Protein AF-A0A0N1DFH9-F1 (afdb_monomer_lite)

pLDDT: mean 87.66, std 10.41, range [46.0, 97.0]

Structure (mmCIF, N/CA/C/O backbone):
data_AF-A0A0N1DFH9-F1
#
_entry.id   AF-A0A0N1DFH9-F1
#
loop_
_atom_site.group_PDB
_atom_site.id
_atom_site.type_symbol
_atom_site.label_atom_id
_atom_site.label_alt_id
_atom_site.label_comp_id
_atom_site.label_asym_id
_atom_site.label_entity_id
_atom_site.label_seq_id
_atom_site.pdbx_PDB_ins_code
_atom_site.Cartn_x
_atom_site.Cartn_y
_atom_site.Cartn_z
_atom_site.occupancy
_atom_site.B_iso_or_equiv
_atom_site.auth_seq_id
_atom_site.auth_comp_id
_atom_site.auth_asym_id
_atom_site.auth_atom_id
_atom_site.pdbx_PDB_model_num
ATOM 1 N N . MET A 1 1 ? -5.984 -21.791 2.327 1.00 46.00 1 MET A N 1
ATOM 2 C CA . MET A 1 1 ? -6.102 -20.324 2.133 1.00 46.00 1 MET A CA 1
ATOM 3 C C . MET A 1 1 ? -7.189 -19.771 3.057 1.00 46.00 1 MET A C 1
ATOM 5 O O . MET A 1 1 ? -7.743 -18.712 2.812 1.00 46.00 1 MET A O 1
ATOM 9 N N . ASP A 1 2 ? -7.437 -20.450 4.175 1.00 52.72 2 ASP A N 1
ATOM 10 C CA . ASP A 1 2 ? -8.727 -20.395 4.877 1.00 52.72 2 ASP A CA 1
ATOM 11 C C . ASP A 1 2 ? -8.809 -19.194 5.831 1.00 52.72 2 ASP A C 1
ATOM 13 O O . ASP A 1 2 ? -9.854 -18.866 6.368 1.00 52.72 2 ASP A O 1
ATOM 17 N N . GLN A 1 3 ? -7.684 -18.498 6.017 1.00 55.03 3 GLN A N 1
ATOM 18 C CA . GLN A 1 3 ? -7.545 -17.344 6.907 1.00 55.03 3 GLN A CA 1
ATOM 19 C C . GLN A 1 3 ? -8.218 -16.074 6.359 1.00 55.03 3 GLN A C 1
ATOM 21 O O . GLN A 1 3 ? -8.333 -15.092 7.087 1.00 55.03 3 GLN A O 1
ATOM 26 N N . PHE A 1 4 ? -8.617 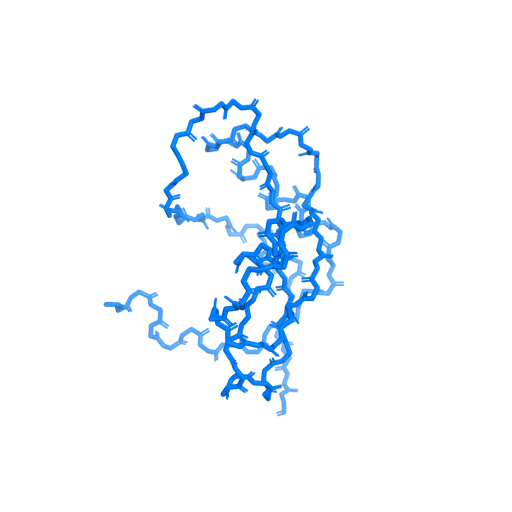-16.077 5.084 1.00 57.09 4 PHE A N 1
ATOM 27 C CA . PHE A 1 4 ? -9.192 -14.919 4.393 1.00 57.09 4 PHE A CA 1
ATOM 28 C C . PHE A 1 4 ? -10.608 -15.178 3.852 1.00 57.09 4 PHE A C 1
ATOM 30 O O . PHE A 1 4 ? -11.186 -14.290 3.230 1.00 57.09 4 PHE A O 1
ATOM 37 N N . GLU A 1 5 ? -11.184 -16.366 4.077 1.00 53.25 5 GLU A N 1
ATOM 38 C CA . GLU A 1 5 ? -12.581 -16.630 3.713 1.00 53.25 5 GLU A CA 1
ATOM 39 C C . GLU A 1 5 ? -13.528 -15.754 4.550 1.00 53.25 5 GLU A C 1
ATOM 41 O O . GLU A 1 5 ? -13.396 -15.663 5.769 1.00 53.25 5 GLU A O 1
ATOM 46 N N . GLY A 1 6 ? -14.478 -15.082 3.889 1.00 60.72 6 GLY A N 1
ATOM 47 C CA . GLY A 1 6 ? -15.445 -14.190 4.542 1.00 60.72 6 GLY A CA 1
ATOM 48 C C . GLY A 1 6 ? -14.903 -12.805 4.924 1.00 60.72 6 GLY A C 1
ATOM 49 O O . GLY A 1 6 ? -15.624 -12.028 5.544 1.00 60.72 6 GLY A O 1
ATOM 50 N N . ALA A 1 7 ? -13.666 -12.467 4.542 1.00 60.62 7 ALA A N 1
ATOM 51 C CA . ALA A 1 7 ? -13.059 -11.156 4.796 1.00 60.62 7 ALA A CA 1
ATOM 52 C C . ALA A 1 7 ? -13.479 -10.062 3.788 1.00 60.62 7 ALA A C 1
ATOM 54 O O . ALA A 1 7 ? -12.899 -8.973 3.788 1.00 60.62 7 ALA A O 1
ATOM 55 N N . ASP A 1 8 ? -14.480 -10.331 2.944 1.00 63.69 8 ASP A N 1
ATOM 56 C CA . ASP A 1 8 ? -15.040 -9.370 1.993 1.00 63.69 8 ASP A CA 1
ATOM 57 C C . ASP A 1 8 ? -15.895 -8.333 2.732 1.00 63.69 8 ASP A C 1
ATOM 59 O O . ASP A 1 8 ? -17.122 -8.403 2.785 1.00 63.69 8 ASP A O 1
ATOM 63 N N . MET A 1 9 ? -15.225 -7.354 3.335 1.00 68.31 9 MET A N 1
ATOM 64 C CA . MET A 1 9 ? -15.863 -6.172 3.899 1.00 68.31 9 MET A CA 1
ATOM 65 C C . MET A 1 9 ? -15.475 -4.942 3.092 1.00 68.31 9 MET A C 1
ATOM 67 O O . MET A 1 9 ? -14.300 -4.670 2.837 1.00 68.31 9 MET A O 1
ATOM 71 N N . CYS A 1 10 ? -16.479 -4.158 2.714 1.00 83.75 10 CYS A N 1
ATOM 72 C CA . CYS A 1 10 ? -16.272 -2.875 2.065 1.00 83.75 10 CYS A CA 1
ATOM 73 C C . CYS A 1 10 ? -15.837 -1.861 3.123 1.00 83.75 10 CYS A C 1
ATOM 75 O O . CYS A 1 10 ? -16.652 -1.311 3.863 1.00 83.75 10 CYS A O 1
ATOM 77 N N . ILE A 1 11 ? -14.527 -1.656 3.218 1.00 89.44 11 ILE A N 1
ATOM 78 C CA . ILE A 1 11 ? -13.910 -0.750 4.182 1.00 89.44 11 ILE A CA 1
ATOM 79 C C . ILE A 1 11 ? -13.283 0.425 3.437 1.00 89.44 11 ILE A C 1
ATOM 81 O O . ILE A 1 11 ? -12.549 0.253 2.466 1.00 89.44 11 ILE A O 1
ATOM 85 N N . GLU A 1 12 ? -13.523 1.631 3.936 1.00 92.06 12 GLU A N 1
ATOM 86 C CA . GLU A 1 12 ? -12.845 2.844 3.498 1.00 92.06 12 GLU A CA 1
ATOM 87 C C . GLU A 1 12 ? -11.784 3.255 4.514 1.00 92.06 12 GLU A C 1
ATOM 89 O O . GLU A 1 12 ? -12.065 3.419 5.703 1.00 92.06 12 GLU A O 1
ATOM 94 N N . ILE A 1 13 ? -10.569 3.512 4.030 1.00 94.00 13 ILE A N 1
ATOM 95 C CA . ILE A 1 13 ? -9.519 4.169 4.810 1.00 94.00 13 ILE A CA 1
ATOM 96 C C . ILE A 1 13 ? -9.806 5.679 4.821 1.00 94.00 13 ILE A C 1
ATOM 98 O O . ILE A 1 13 ? -9.279 6.428 3.996 1.00 94.00 13 ILE A O 1
ATOM 102 N N . PHE A 1 14 ? -10.644 6.141 5.753 1.00 96.19 14 PHE A N 1
ATOM 103 C CA . PHE A 1 14 ? -11.053 7.552 5.830 1.00 96.19 14 PHE A CA 1
ATOM 104 C C . PHE A 1 14 ? -9.903 8.484 6.245 1.00 96.19 14 PHE A C 1
ATOM 106 O O . PHE A 1 14 ? -9.936 9.681 5.966 1.00 96.19 14 PHE A O 1
ATOM 113 N N . ASN A 1 15 ? -8.877 7.949 6.919 1.00 96.00 15 ASN A N 1
ATOM 114 C CA . ASN A 1 15 ? -7.699 8.706 7.328 1.00 96.00 15 ASN A CA 1
ATOM 115 C C . ASN A 1 15 ? -6.401 8.060 6.826 1.00 96.00 15 ASN A C 1
ATOM 117 O O . ASN A 1 15 ? -5.617 7.479 7.583 1.00 96.00 15 ASN A O 1
ATOM 121 N N . SER A 1 16 ? -6.171 8.184 5.519 1.00 94.00 16 SER A N 1
ATOM 122 C CA . SER A 1 16 ? -5.045 7.555 4.820 1.00 94.00 16 SER A CA 1
ATOM 123 C C . SER A 1 16 ? -3.676 7.957 5.378 1.00 94.00 16 SER A C 1
ATOM 125 O O . SER A 1 16 ? -2.791 7.109 5.493 1.00 94.00 16 SER A O 1
ATOM 127 N N . HIS A 1 17 ? -3.489 9.216 5.791 1.00 93.94 17 HIS A N 1
ATOM 128 C CA . HIS A 1 17 ? -2.213 9.676 6.343 1.00 93.94 17 HIS A CA 1
ATOM 129 C C . HIS A 1 17 ? -1.822 8.898 7.606 1.00 93.94 17 HIS A C 1
ATOM 131 O O . HIS A 1 17 ? -0.724 8.339 7.679 1.00 93.94 17 HIS A O 1
ATOM 137 N N . PHE A 1 18 ? -2.713 8.846 8.601 1.00 96.38 18 PHE A N 1
ATOM 138 C CA . PHE A 1 18 ? -2.419 8.163 9.859 1.00 96.38 18 PHE A CA 1
ATOM 139 C C . PHE A 1 18 ? -2.438 6.640 9.713 1.00 96.38 18 PHE A C 1
ATOM 141 O O . PHE A 1 18 ? -1.598 5.977 10.327 1.00 96.38 18 PHE A O 1
ATOM 148 N N . PHE A 1 19 ? -3.287 6.103 8.831 1.00 95.94 19 PHE A N 1
ATOM 149 C CA . PHE A 1 19 ? -3.264 4.691 8.460 1.00 95.94 19 PHE A CA 1
ATOM 150 C C . PHE A 1 19 ? -1.883 4.273 7.946 1.00 95.94 19 PHE A C 1
ATOM 152 O O . PHE A 1 19 ? -1.231 3.410 8.535 1.00 95.94 19 PHE A O 1
ATOM 159 N N . TYR A 1 20 ? -1.372 4.935 6.901 1.00 95.06 20 TYR A N 1
ATOM 160 C CA . TYR A 1 20 ? -0.081 4.568 6.317 1.00 95.06 20 TYR A CA 1
ATOM 161 C C . TYR A 1 20 ? 1.093 4.867 7.248 1.00 95.06 20 TYR A C 1
ATOM 163 O O . TYR A 1 20 ? 2.078 4.128 7.235 1.00 95.06 20 TYR A O 1
ATOM 171 N N . LYS A 1 21 ? 0.994 5.889 8.106 1.00 94.62 21 LYS A N 1
ATOM 172 C CA . LYS A 1 21 ? 1.989 6.139 9.156 1.00 94.62 21 LYS A CA 1
ATOM 173 C C . LYS A 1 21 ? 2.046 4.984 10.161 1.00 94.62 21 LYS A C 1
ATOM 175 O O . LYS A 1 21 ? 3.142 4.530 10.493 1.00 94.62 21 LYS A O 1
ATOM 180 N N . ARG A 1 22 ? 0.893 4.481 10.624 1.00 95.44 22 ARG A N 1
ATOM 181 C CA . ARG A 1 22 ? 0.819 3.338 11.551 1.00 95.44 22 ARG A CA 1
ATOM 182 C C . ARG A 1 22 ? 1.290 2.047 10.887 1.00 95.44 22 ARG A C 1
ATOM 184 O O . ARG A 1 22 ? 2.115 1.351 11.471 1.00 95.44 22 ARG A O 1
ATOM 191 N N . LEU A 1 23 ? 0.855 1.784 9.655 1.00 94.25 23 LEU A N 1
ATOM 192 C CA . LEU A 1 23 ? 1.300 0.626 8.876 1.00 94.25 23 LEU A CA 1
ATOM 193 C C . LEU A 1 23 ? 2.819 0.648 8.681 1.00 94.25 23 LEU A C 1
ATOM 195 O O . LEU A 1 23 ? 3.488 -0.364 8.858 1.00 94.25 23 LEU A O 1
ATOM 199 N N . THR A 1 24 ? 3.385 1.820 8.384 1.00 93.94 24 THR A N 1
ATOM 200 C CA . THR A 1 24 ? 4.836 1.991 8.244 1.00 93.94 24 THR A CA 1
ATOM 201 C C . THR A 1 24 ? 5.574 1.722 9.552 1.00 93.94 24 THR A C 1
ATOM 203 O O . THR A 1 24 ? 6.661 1.147 9.528 1.00 93.94 24 THR A O 1
ATOM 206 N N . ALA A 1 25 ? 5.014 2.117 10.698 1.00 93.94 25 ALA A N 1
ATOM 207 C CA . ALA A 1 25 ? 5.597 1.805 12.000 1.00 93.94 25 ALA A CA 1
ATOM 208 C C . ALA A 1 25 ? 5.593 0.290 12.271 1.00 93.94 25 ALA A C 1
ATOM 210 O O . ALA A 1 25 ? 6.630 -0.252 12.652 1.00 93.94 25 ALA A O 1
ATOM 211 N N . ALA A 1 26 ? 4.475 -0.391 11.994 1.00 93.31 26 ALA A N 1
ATOM 212 C CA . ALA A 1 26 ? 4.361 -1.844 12.127 1.00 93.31 26 ALA A CA 1
ATOM 213 C C . ALA A 1 26 ? 5.340 -2.584 11.195 1.00 93.31 26 ALA A C 1
ATOM 215 O O . ALA A 1 26 ? 6.079 -3.461 11.6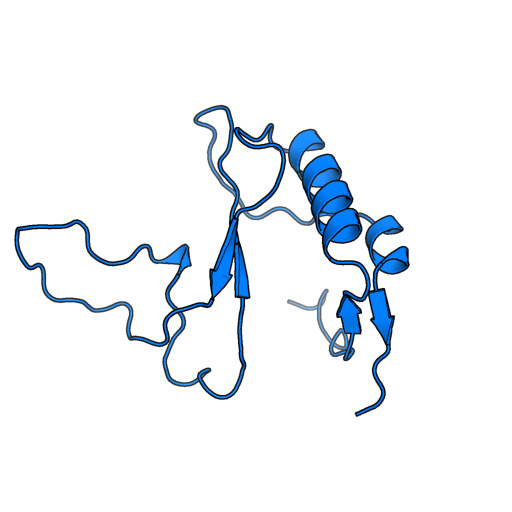35 1.00 93.31 26 ALA A O 1
ATOM 216 N N . LEU A 1 27 ? 5.434 -2.164 9.929 1.00 91.50 27 LEU A N 1
ATOM 217 C CA . LEU A 1 27 ? 6.401 -2.694 8.963 1.00 91.50 27 LEU A CA 1
ATOM 218 C C . LEU A 1 27 ? 7.851 -2.509 9.426 1.00 91.50 27 LEU A C 1
ATOM 220 O O . LEU A 1 27 ? 8.641 -3.446 9.335 1.00 91.50 27 LEU A O 1
ATOM 224 N N . ASN A 1 28 ? 8.208 -1.326 9.939 1.00 91.88 28 ASN A N 1
ATOM 225 C CA . ASN A 1 28 ? 9.568 -1.035 10.407 1.00 91.88 28 ASN A CA 1
ATOM 226 C C . ASN A 1 28 ? 10.011 -1.924 11.576 1.00 91.88 28 ASN A C 1
ATOM 228 O O . ASN A 1 28 ? 11.212 -2.159 11.715 1.00 91.88 28 ASN A O 1
ATOM 232 N N . ALA A 1 29 ? 9.074 -2.414 12.394 1.00 91.00 29 ALA A N 1
ATOM 233 C CA . ALA A 1 29 ? 9.373 -3.357 13.470 1.00 91.00 29 ALA A CA 1
ATOM 234 C C . ALA A 1 29 ? 9.810 -4.737 12.941 1.00 91.00 29 ALA A C 1
ATOM 236 O O . ALA A 1 29 ? 10.566 -5.436 13.610 1.00 91.00 29 ALA A O 1
ATOM 237 N N . ILE A 1 30 ? 9.376 -5.106 11.731 1.00 89.38 30 ILE A N 1
ATOM 238 C CA . ILE A 1 30 ? 9.713 -6.374 11.067 1.00 89.38 30 ILE A CA 1
ATOM 239 C C . ILE A 1 30 ? 10.938 -6.183 10.164 1.00 89.38 30 ILE A C 1
ATOM 241 O O . ILE A 1 30 ? 11.953 -6.868 10.295 1.00 89.38 30 ILE A O 1
ATOM 245 N N . THR A 1 31 ? 10.852 -5.224 9.240 1.00 89.25 31 THR A N 1
ATOM 246 C CA . THR A 1 31 ? 11.904 -4.894 8.278 1.00 89.25 31 THR A CA 1
ATOM 247 C C . THR A 1 31 ? 12.106 -3.380 8.247 1.00 89.25 31 THR A C 1
ATOM 249 O O . THR A 1 31 ? 11.245 -2.666 7.732 1.00 89.25 31 THR A O 1
ATOM 252 N N . PRO A 1 32 ? 13.250 -2.864 8.736 1.00 91.19 32 PRO A N 1
ATOM 253 C CA . PRO A 1 32 ? 13.543 -1.436 8.684 1.00 91.19 32 PRO A CA 1
ATOM 254 C C . PRO A 1 32 ? 13.458 -0.904 7.253 1.00 91.19 32 PRO A C 1
ATOM 256 O O . PRO A 1 32 ? 14.064 -1.471 6.343 1.00 91.19 32 PRO A O 1
ATOM 259 N N . LEU A 1 33 ? 12.735 0.195 7.056 1.00 91.69 33 LEU A N 1
ATOM 260 C CA . LEU A 1 33 ? 12.455 0.789 5.752 1.00 91.69 33 LEU A CA 1
ATOM 261 C C . LEU A 1 33 ? 13.350 2.003 5.481 1.00 91.69 33 LEU A C 1
ATOM 263 O O . LEU A 1 33 ? 13.754 2.734 6.385 1.00 91.69 33 LEU A O 1
ATOM 267 N N . LYS A 1 34 ? 13.660 2.243 4.203 1.00 92.19 34 LYS A N 1
ATOM 268 C CA . LYS A 1 34 ? 14.482 3.381 3.758 1.00 92.19 34 LYS A CA 1
ATOM 269 C C . LYS A 1 34 ? 13.743 4.718 3.870 1.00 92.19 34 LYS A C 1
ATOM 271 O O . LYS A 1 34 ? 14.368 5.749 4.108 1.00 92.19 34 LYS A O 1
ATOM 276 N N . LYS A 1 35 ? 12.422 4.711 3.670 1.00 90.19 35 LYS A N 1
ATOM 277 C CA . LYS A 1 35 ? 11.552 5.895 3.715 1.00 90.19 35 LYS A CA 1
ATOM 278 C C . LYS A 1 35 ? 10.571 5.794 4.884 1.00 90.19 35 LYS A C 1
ATOM 280 O O . LYS A 1 35 ? 10.200 4.701 5.295 1.00 90.19 35 LYS A O 1
ATOM 285 N N . LYS A 1 36 ? 10.139 6.956 5.387 1.00 88.88 36 LYS A N 1
ATOM 286 C CA . LYS A 1 36 ? 9.182 7.077 6.503 1.00 88.88 36 LYS A CA 1
ATOM 287 C C . LYS A 1 36 ? 7.716 6.878 6.104 1.00 88.88 36 LYS A C 1
ATOM 289 O O . LYS A 1 36 ? 6.885 6.755 6.992 1.00 88.88 36 LYS A O 1
ATOM 294 N N . MET A 1 37 ? 7.407 6.894 4.808 1.00 91.56 37 MET A N 1
ATOM 295 C CA . MET A 1 37 ? 6.068 6.679 4.252 1.00 91.56 37 MET A CA 1
ATOM 296 C C . MET A 1 37 ? 6.180 5.838 2.973 1.00 91.56 37 MET A C 1
ATOM 298 O O . MET A 1 37 ? 7.200 5.955 2.276 1.00 91.56 37 MET A O 1
ATOM 302 N N . PRO A 1 38 ? 5.166 5.016 2.651 1.00 92.69 38 PRO A N 1
ATOM 303 C CA . PRO A 1 38 ? 5.115 4.292 1.393 1.00 92.69 38 PRO A CA 1
ATOM 304 C C . PRO A 1 38 ? 4.884 5.253 0.225 1.00 92.69 38 PRO A C 1
ATOM 306 O O . PRO A 1 38 ? 4.340 6.346 0.388 1.00 92.69 38 PRO A O 1
ATOM 309 N N . ILE A 1 39 ? 5.281 4.821 -0.966 1.00 91.88 39 ILE A N 1
ATOM 310 C CA . ILE A 1 39 ? 4.863 5.454 -2.217 1.00 91.88 39 ILE A CA 1
ATOM 311 C C . ILE A 1 39 ? 3.533 4.813 -2.609 1.00 91.88 39 ILE A C 1
ATOM 313 O O . ILE A 1 39 ? 3.464 3.590 -2.689 1.00 91.88 39 ILE A O 1
ATOM 317 N N . ILE A 1 40 ? 2.488 5.614 -2.812 1.00 91.81 40 ILE A N 1
ATOM 318 C CA . ILE A 1 40 ? 1.190 5.115 -3.273 1.00 91.81 40 ILE A CA 1
ATOM 319 C C . ILE A 1 40 ? 1.114 5.313 -4.781 1.00 91.81 40 ILE A C 1
ATOM 321 O O . ILE A 1 40 ? 1.204 6.445 -5.252 1.00 91.81 40 ILE A O 1
ATOM 325 N N . GLU A 1 41 ? 0.958 4.227 -5.530 1.00 91.81 41 GLU A N 1
ATOM 326 C CA . GLU A 1 41 ? 0.869 4.267 -6.992 1.00 91.81 41 GLU A CA 1
ATOM 327 C C . GLU A 1 41 ? -0.291 3.407 -7.489 1.00 91.81 41 GLU A C 1
ATOM 329 O O . GLU A 1 41 ? -0.565 2.335 -6.946 1.00 91.81 41 GLU A O 1
ATOM 334 N N . ALA A 1 42 ? -0.976 3.881 -8.529 1.00 92.06 42 ALA A N 1
ATOM 335 C CA . ALA A 1 42 ? -1.970 3.083 -9.234 1.00 92.06 42 ALA A CA 1
ATOM 336 C C . ALA A 1 42 ? -1.283 1.972 -10.033 1.00 92.06 42 ALA A C 1
ATOM 338 O O . ALA A 1 42 ? -0.177 2.157 -10.550 1.00 92.06 42 ALA A O 1
ATOM 339 N N . VAL A 1 43 ? -1.951 0.827 -10.150 1.00 93.44 43 VAL A N 1
ATOM 340 C CA . VAL A 1 43 ? -1.467 -0.242 -11.024 1.00 93.44 43 VAL A CA 1
ATOM 341 C C . VAL A 1 43 ? -1.764 0.076 -12.489 1.00 93.44 43 VAL A C 1
ATOM 343 O O . VAL A 1 43 ? -2.787 0.668 -12.835 1.00 93.44 43 VAL A O 1
ATOM 346 N N . THR A 1 44 ? -0.869 -0.363 -13.362 1.00 92.94 44 THR A N 1
ATOM 347 C CA . THR A 1 44 ? -1.057 -0.409 -14.807 1.00 92.94 44 THR A CA 1
ATOM 348 C C . THR A 1 44 ? -1.619 -1.774 -15.185 1.00 92.94 44 THR A C 1
ATOM 350 O O . THR A 1 44 ? -0.992 -2.806 -14.931 1.00 92.94 44 THR A O 1
ATOM 353 N N . TYR A 1 45 ? -2.784 -1.776 -15.830 1.00 93.25 45 TYR A N 1
ATOM 354 C CA . TYR A 1 45 ? -3.419 -2.997 -16.320 1.00 93.25 45 TYR A CA 1
ATOM 355 C C . TYR A 1 45 ? -2.794 -3.396 -17.654 1.00 93.25 45 TYR A C 1
ATOM 357 O O . TYR A 1 45 ? -3.072 -2.788 -18.686 1.00 93.25 45 TYR A O 1
ATOM 365 N N . LYS A 1 46 ? -1.897 -4.381 -17.621 1.00 92.56 46 LYS A N 1
ATOM 366 C CA . LYS A 1 46 ? -1.236 -4.946 -18.803 1.00 92.56 46 LYS A CA 1
ATOM 367 C C . LYS A 1 46 ? -0.795 -6.380 -18.529 1.00 92.56 46 LYS A C 1
ATOM 369 O O . LYS A 1 46 ? -0.672 -6.802 -17.382 1.00 92.56 46 LYS A O 1
ATOM 374 N N . THR A 1 47 ? -0.506 -7.132 -19.584 1.00 91.69 47 THR A N 1
ATOM 375 C CA . THR A 1 47 ? 0.152 -8.435 -19.450 1.00 91.69 47 THR A CA 1
ATOM 376 C C . THR A 1 47 ? 1.576 -8.268 -18.913 1.00 91.69 47 THR A C 1
ATOM 378 O O . THR A 1 47 ? 2.235 -7.259 -19.175 1.00 91.69 47 THR A O 1
ATOM 381 N N . ARG A 1 48 ? 2.085 -9.278 -18.192 1.00 88.69 48 ARG A N 1
ATOM 382 C CA . ARG A 1 48 ? 3.496 -9.311 -17.753 1.00 88.69 48 ARG A CA 1
ATOM 383 C C . ARG A 1 48 ? 4.479 -9.564 -18.899 1.00 88.69 48 ARG A C 1
ATOM 385 O O . ARG A 1 48 ? 5.666 -9.319 -18.739 1.00 88.69 48 ARG A O 1
ATOM 392 N N . SER A 1 49 ? 3.992 -10.050 -20.037 1.00 88.50 49 SER A N 1
ATOM 393 C CA . SER A 1 49 ? 4.782 -10.197 -21.254 1.00 88.50 49 SER A CA 1
ATOM 394 C C . SER A 1 49 ? 5.061 -8.829 -21.871 1.00 88.50 49 SER A C 1
ATOM 396 O O . SER A 1 49 ? 4.126 -8.075 -22.146 1.00 88.50 49 SER A O 1
ATOM 398 N N . GLU A 1 50 ? 6.334 -8.526 -22.111 1.00 86.69 50 GLU A N 1
ATOM 399 C CA . GLU A 1 50 ? 6.770 -7.338 -22.840 1.00 86.69 50 GLU A CA 1
ATOM 400 C C . GLU A 1 50 ? 7.942 -7.665 -23.769 1.00 86.69 50 GLU A C 1
ATOM 402 O O . GLU A 1 50 ? 8.752 -8.551 -23.490 1.00 86.69 50 GLU A O 1
ATOM 407 N N . THR A 1 51 ? 8.010 -6.966 -24.900 1.00 89.19 51 THR A N 1
ATOM 408 C CA . THR A 1 51 ? 9.142 -7.059 -25.824 1.00 89.19 51 THR A CA 1
ATOM 409 C C . THR A 1 51 ? 10.243 -6.121 -25.347 1.00 89.19 51 THR A C 1
ATOM 411 O O . THR A 1 51 ? 10.002 -4.933 -25.141 1.00 89.19 51 THR A O 1
ATOM 414 N N . TRP A 1 52 ? 11.455 -6.651 -25.189 1.00 89.00 52 TRP A N 1
ATOM 415 C CA . TRP A 1 52 ? 12.626 -5.864 -24.812 1.00 89.00 52 TRP A CA 1
ATOM 416 C C . TRP A 1 52 ? 12.949 -4.799 -25.869 1.00 89.00 52 TRP A C 1
ATOM 418 O O . TRP A 1 52 ? 13.148 -5.133 -27.037 1.00 89.00 52 TRP A O 1
ATOM 428 N N . ASN A 1 53 ? 13.028 -3.529 -25.461 1.00 90.19 53 ASN A N 1
ATOM 429 C CA . ASN A 1 53 ? 13.269 -2.398 -26.365 1.00 90.19 53 ASN A CA 1
ATOM 430 C C . ASN A 1 53 ? 14.743 -1.942 -26.431 1.00 90.19 53 ASN A C 1
ATOM 432 O O . ASN A 1 53 ? 15.057 -1.050 -27.215 1.00 90.19 53 ASN A O 1
ATOM 436 N N . GLY A 1 54 ? 15.639 -2.514 -25.614 1.00 92.12 54 GLY A N 1
ATOM 437 C CA . GLY A 1 54 ? 17.058 -2.132 -25.559 1.00 92.12 54 GLY A CA 1
ATOM 438 C C . GLY A 1 54 ? 17.388 -0.867 -24.761 1.00 92.12 54 GLY A C 1
ATOM 439 O O . GLY A 1 54 ? 18.568 -0.591 -24.569 1.00 92.12 54 GLY A O 1
ATOM 440 N N . ASN A 1 55 ? 16.388 -0.123 -24.281 1.00 93.69 55 ASN A N 1
ATOM 441 C CA . ASN A 1 55 ? 16.558 1.203 -23.677 1.00 93.69 55 ASN A CA 1
ATOM 442 C C . ASN A 1 55 ? 16.250 1.237 -22.176 1.00 93.69 55 ASN A C 1
ATOM 444 O O . ASN A 1 55 ? 16.841 2.033 -21.445 1.00 93.69 55 ASN A O 1
ATOM 448 N N . ASP A 1 56 ? 15.327 0.400 -21.706 1.00 90.38 56 ASP A N 1
ATOM 449 C CA . ASP A 1 56 ? 14.901 0.360 -20.310 1.00 90.38 56 ASP A CA 1
ATOM 450 C C . ASP A 1 56 ? 14.597 -1.067 -19.851 1.00 90.38 56 ASP A C 1
ATOM 452 O O . ASP A 1 56 ? 14.439 -1.976 -20.657 1.00 90.38 56 ASP A O 1
ATOM 456 N N . TRP A 1 57 ? 14.516 -1.253 -18.530 1.00 85.19 57 TRP A N 1
ATOM 457 C CA . TRP A 1 57 ? 14.196 -2.541 -17.908 1.00 85.19 57 TRP A CA 1
ATOM 458 C C . TRP A 1 57 ? 12.696 -2.866 -17.887 1.00 85.19 57 TRP A C 1
ATOM 460 O O . TRP A 1 57 ? 12.264 -3.712 -17.103 1.00 85.19 57 TRP A O 1
ATOM 470 N N . GLY A 1 58 ? 11.901 -2.168 -18.695 1.00 86.81 58 GLY A N 1
ATOM 471 C CA . GLY A 1 58 ? 10.457 -2.283 -18.725 1.00 86.81 58 GLY A CA 1
ATOM 472 C C . GLY A 1 58 ? 9.767 -1.691 -17.499 1.00 86.81 58 GLY A C 1
ATOM 473 O O . GLY A 1 58 ? 10.274 -0.812 -16.790 1.00 86.81 58 GLY A O 1
ATOM 474 N N . VAL A 1 59 ? 8.549 -2.172 -17.249 1.00 84.50 59 VAL A N 1
ATOM 475 C CA . VAL A 1 59 ? 7.725 -1.725 -16.119 1.00 84.50 59 VAL A CA 1
ATOM 476 C C . VAL A 1 59 ? 7.904 -2.682 -14.949 1.00 84.50 59 VAL A C 1
ATOM 478 O O . VAL A 1 59 ? 7.730 -3.889 -15.085 1.00 84.50 59 VAL A O 1
ATOM 481 N N . SER A 1 60 ? 8.173 -2.138 -13.759 1.00 85.94 60 SER A N 1
ATOM 482 C CA . SER A 1 60 ? 8.265 -2.955 -12.547 1.00 85.94 60 SER A CA 1
ATOM 483 C C . SER A 1 60 ? 7.003 -3.802 -12.354 1.00 85.94 60 SER A C 1
ATOM 485 O O . SER A 1 60 ? 5.891 -3.273 -12.335 1.00 85.94 60 SER A O 1
ATOM 487 N N . ALA A 1 61 ? 7.173 -5.109 -12.141 1.00 84.06 61 ALA A N 1
ATOM 488 C CA . ALA A 1 61 ? 6.064 -6.035 -11.908 1.00 84.06 61 ALA A CA 1
ATOM 489 C C . ALA A 1 61 ? 5.194 -5.638 -10.700 1.00 84.06 61 ALA A C 1
ATOM 491 O O . ALA A 1 61 ? 4.004 -5.955 -10.661 1.00 84.06 61 ALA A O 1
ATOM 492 N N . THR A 1 62 ? 5.746 -4.878 -9.745 1.00 84.25 62 THR A N 1
ATOM 493 C CA . THR A 1 62 ? 4.991 -4.318 -8.614 1.00 84.25 62 THR A CA 1
ATOM 494 C C . THR A 1 62 ? 3.953 -3.287 -9.039 1.00 84.25 62 THR A C 1
ATOM 496 O O . THR A 1 62 ? 3.084 -2.975 -8.236 1.00 84.25 62 THR A O 1
ATOM 499 N N . ARG A 1 63 ? 3.988 -2.793 -10.278 1.00 89.19 63 ARG A N 1
ATOM 500 C CA . ARG A 1 63 ? 3.003 -1.866 -10.847 1.00 89.19 63 ARG A CA 1
ATOM 501 C C . ARG A 1 63 ? 2.050 -2.536 -11.824 1.00 89.19 63 ARG A C 1
ATOM 503 O O . ARG A 1 63 ? 1.143 -1.877 -12.300 1.00 89.19 63 ARG A O 1
ATOM 510 N N . ILE A 1 64 ? 2.244 -3.811 -12.149 1.00 92.06 64 ILE A N 1
ATOM 511 C CA . ILE A 1 64 ? 1.436 -4.497 -13.157 1.00 92.06 64 ILE A CA 1
ATOM 512 C C . ILE A 1 64 ? 0.316 -5.287 -12.474 1.00 92.06 64 ILE A C 1
ATOM 514 O O . ILE A 1 64 ? 0.538 -5.967 -11.461 1.00 92.06 64 ILE A O 1
ATOM 518 N N . LYS A 1 65 ? -0.878 -5.203 -13.058 1.00 93.56 65 LYS A N 1
ATOM 519 C CA . LYS A 1 65 ? -2.029 -6.065 -12.784 1.00 93.56 65 LYS A CA 1
ATOM 520 C C . LYS A 1 65 ? -2.580 -6.583 -14.110 1.00 93.56 65 LYS A C 1
ATOM 522 O O . LYS A 1 65 ? -2.522 -5.884 -15.119 1.00 93.56 65 LYS A O 1
ATOM 527 N N . GLU A 1 66 ? -3.075 -7.807 -14.118 1.00 93.81 66 GLU A N 1
ATOM 528 C CA . GLU A 1 66 ? -3.573 -8.448 -15.324 1.00 93.81 66 GLU A CA 1
ATOM 529 C C . GLU A 1 66 ? -4.884 -7.787 -15.813 1.00 93.81 66 GLU A C 1
ATOM 531 O O . GLU A 1 66 ? -5.697 -7.356 -14.983 1.00 93.81 66 GLU A O 1
ATOM 536 N N . PRO A 1 67 ? -5.096 -7.653 -17.141 1.00 93.62 67 PRO A N 1
ATOM 537 C CA . PRO A 1 67 ? -6.234 -6.918 -17.699 1.00 93.62 67 PRO A CA 1
ATOM 538 C C . PRO A 1 67 ? -7.611 -7.435 -17.267 1.00 93.62 67 PRO A C 1
ATOM 540 O O . PRO A 1 67 ? -8.546 -6.645 -17.162 1.00 93.62 67 PRO A O 1
ATOM 543 N N . GLU A 1 68 ? -7.753 -8.727 -16.968 1.00 95.25 68 GLU A N 1
ATOM 544 C CA . GLU A 1 68 ? -9.005 -9.318 -16.481 1.00 95.25 68 GLU A CA 1
ATOM 545 C C . GLU A 1 68 ? -9.503 -8.692 -15.166 1.00 95.25 68 GLU A C 1
ATOM 547 O O . GLU A 1 68 ? -10.702 -8.708 -14.891 1.00 95.25 68 GLU A O 1
ATOM 552 N N . PHE A 1 69 ? -8.620 -8.059 -14.386 1.00 91.94 69 PHE A N 1
ATOM 553 C CA . PHE A 1 69 ? -8.970 -7.370 -13.142 1.00 91.94 69 PHE A CA 1
ATOM 554 C C . PHE A 1 69 ? -9.251 -5.872 -13.325 1.00 91.94 69 PHE A C 1
ATOM 556 O O . PHE A 1 69 ? -9.397 -5.164 -12.334 1.00 91.94 69 PHE A O 1
ATOM 563 N N . GLN A 1 70 ? -9.350 -5.359 -14.557 1.00 92.38 70 GLN A N 1
ATOM 564 C CA . GLN A 1 70 ? -9.526 -3.920 -14.828 1.00 92.38 70 GLN A CA 1
ATOM 565 C C . GLN A 1 70 ? -10.771 -3.286 -14.189 1.00 92.38 70 GLN A C 1
ATOM 567 O O . GLN A 1 70 ? -10.811 -2.070 -13.990 1.00 92.38 70 GLN A O 1
ATOM 572 N N . LEU A 1 71 ? -11.787 -4.095 -13.865 1.00 89.94 71 LEU A N 1
ATOM 573 C CA . LEU A 1 71 ? -12.984 -3.634 -13.157 1.00 89.94 71 LEU A CA 1
ATOM 574 C C . LEU A 1 71 ? -12.679 -3.240 -11.702 1.00 89.94 71 LEU A C 1
ATOM 576 O O . LEU A 1 71 ? -13.369 -2.396 -11.136 1.00 89.94 71 LEU A O 1
ATOM 580 N N . GLN A 1 72 ? -11.631 -3.810 -11.105 1.00 88.50 72 GLN A N 1
ATOM 581 C CA . GLN A 1 72 ? -11.155 -3.462 -9.771 1.00 88.50 72 GLN A CA 1
ATOM 582 C C . GLN A 1 72 ? -10.133 -2.342 -9.900 1.00 88.50 72 GLN A C 1
ATOM 584 O O . GLN A 1 72 ? -9.076 -2.561 -10.479 1.00 88.50 72 GLN A O 1
ATOM 589 N N . ARG A 1 73 ? -10.399 -1.153 -9.352 1.00 88.38 73 ARG A N 1
ATOM 590 C CA . ARG A 1 73 ? -9.395 -0.079 -9.274 1.00 88.38 73 ARG A CA 1
ATOM 591 C C . ARG A 1 73 ? -8.435 -0.368 -8.118 1.00 88.38 73 ARG A C 1
ATOM 593 O O . ARG A 1 73 ? -8.840 -0.318 -6.964 1.00 88.38 73 ARG A O 1
ATOM 600 N N . GLU A 1 74 ? -7.174 -0.662 -8.426 1.00 91.88 74 GLU A N 1
ATOM 601 C CA . GLU A 1 74 ? -6.156 -1.030 -7.433 1.00 91.88 74 GLU A CA 1
ATOM 602 C C . GLU A 1 74 ? -5.067 0.051 -7.325 1.00 91.88 74 GLU A C 1
ATOM 604 O O . GLU A 1 74 ? -4.540 0.557 -8.321 1.00 91.88 74 GLU A O 1
ATOM 609 N N . VAL A 1 75 ? -4.702 0.377 -6.084 1.00 91.69 75 VAL A N 1
ATOM 610 C CA . VAL A 1 75 ? -3.504 1.150 -5.742 1.00 91.69 75 VAL A CA 1
ATOM 611 C C . VAL A 1 75 ? -2.609 0.306 -4.844 1.00 91.69 75 VAL A C 1
ATOM 613 O O . VAL A 1 75 ? -3.094 -0.501 -4.053 1.00 91.69 75 VAL A O 1
ATOM 616 N N . ARG A 1 76 ? -1.294 0.495 -4.944 1.00 92.56 76 ARG A N 1
ATOM 617 C CA . ARG A 1 76 ? -0.305 -0.217 -4.133 1.00 92.56 76 ARG A CA 1
ATOM 618 C C . ARG A 1 76 ? 0.493 0.757 -3.288 1.00 92.56 76 ARG A C 1
ATOM 620 O O . ARG A 1 76 ? 1.002 1.757 -3.787 1.00 92.56 76 ARG A O 1
ATOM 627 N N . ALA A 1 77 ? 0.630 0.424 -2.009 1.00 92.31 77 ALA A N 1
ATOM 628 C CA . ALA A 1 77 ? 1.609 1.035 -1.126 1.00 92.31 77 ALA A CA 1
ATOM 629 C C . ALA A 1 77 ? 2.948 0.306 -1.291 1.00 92.31 77 ALA A C 1
ATOM 631 O O . ALA A 1 77 ? 3.042 -0.888 -1.027 1.00 92.31 77 ALA A O 1
ATOM 632 N N . ILE A 1 78 ? 3.980 1.017 -1.738 1.00 91.25 78 ILE A N 1
ATOM 633 C CA . ILE A 1 78 ? 5.293 0.456 -2.067 1.00 91.25 78 ILE A CA 1
ATOM 634 C C . ILE A 1 78 ? 6.328 0.966 -1.063 1.00 91.25 78 ILE A C 1
ATOM 636 O O . ILE A 1 78 ? 6.457 2.172 -0.827 1.00 91.25 78 ILE A O 1
ATOM 640 N N . TRP A 1 79 ? 7.104 0.0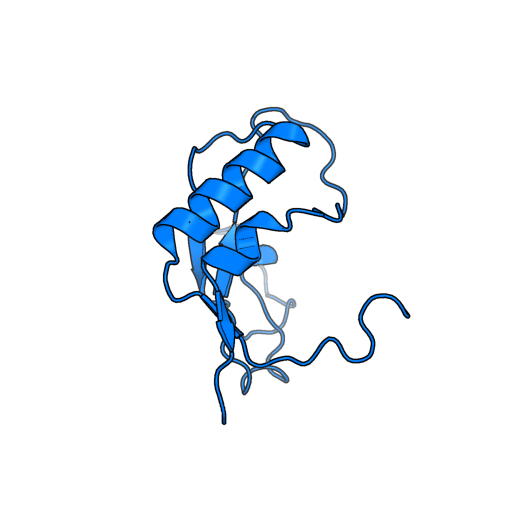47 -0.493 1.00 89.88 79 TRP A N 1
ATOM 641 C CA . TRP A 1 79 ? 8.200 0.333 0.430 1.00 89.88 79 TRP A CA 1
ATOM 642 C C . TRP A 1 79 ? 9.509 -0.294 -0.043 1.00 89.88 79 TRP A C 1
ATOM 644 O O . TRP A 1 79 ? 9.532 -1.239 -0.827 1.00 89.88 79 TRP A O 1
ATOM 654 N N . TYR A 1 80 ? 10.616 0.237 0.476 1.00 89.31 80 TYR A N 1
ATOM 655 C CA . TYR A 1 80 ? 11.956 -0.271 0.207 1.00 89.31 80 TYR A CA 1
ATOM 656 C C . TYR A 1 80 ? 12.638 -0.597 1.532 1.00 89.31 80 TYR A C 1
ATOM 658 O O . TYR A 1 80 ? 12.687 0.285 2.401 1.00 89.31 80 TYR A O 1
ATOM 666 N N . PRO A 1 81 ? 13.178 -1.813 1.705 1.00 91.00 81 PRO A N 1
ATOM 667 C CA . PRO A 1 81 ? 13.945 -2.139 2.893 1.00 91.00 81 PRO A CA 1
ATOM 668 C C . PRO A 1 81 ? 15.218 -1.282 2.941 1.00 91.00 81 PRO A C 1
ATOM 670 O O . PRO A 1 81 ? 15.809 -0.930 1.919 1.00 91.00 81 PRO A O 1
ATOM 673 N N . LYS A 1 82 ? 15.635 -0.909 4.150 1.00 92.56 82 LYS A N 1
ATOM 674 C CA . LYS A 1 82 ? 16.861 -0.141 4.401 1.00 92.56 82 LYS A CA 1
ATOM 675 C C . LYS A 1 82 ? 18.113 -0.975 4.129 1.00 92.56 82 LYS A C 1
ATOM 677 O O . LYS A 1 82 ? 19.133 -0.431 3.717 1.00 92.56 82 LYS A O 1
ATOM 682 N N . TYR A 1 83 ? 18.025 -2.277 4.377 1.00 90.69 83 TYR A N 1
ATOM 683 C CA . TYR A 1 83 ? 19.111 -3.238 4.222 1.00 90.69 83 TYR A CA 1
ATOM 684 C C . TYR A 1 83 ? 18.753 -4.253 3.141 1.00 90.69 83 TYR A C 1
ATOM 686 O O . TYR A 1 83 ? 17.576 -4.545 2.936 1.00 90.69 83 TYR A O 1
ATOM 694 N N . ASN A 1 84 ? 19.763 -4.823 2.487 1.00 85.12 84 ASN A N 1
ATOM 695 C CA . ASN A 1 84 ? 19.573 -5.837 1.454 1.00 85.12 84 ASN A CA 1
ATOM 696 C C . ASN A 1 84 ? 19.254 -7.206 2.083 1.00 85.12 84 ASN A C 1
ATOM 698 O O . ASN A 1 84 ? 20.095 -8.102 2.118 1.00 85.12 84 ASN A O 1
ATOM 702 N N . ARG A 1 85 ? 18.065 -7.325 2.682 1.00 79.88 85 ARG A N 1
ATOM 703 C CA . ARG A 1 85 ? 17.539 -8.572 3.248 1.00 79.88 85 ARG A CA 1
ATOM 704 C C . ARG A 1 85 ? 16.554 -9.215 2.267 1.00 79.88 85 ARG A C 1
ATOM 706 O O . ARG A 1 85 ? 15.873 -8.479 1.551 1.00 79.88 85 ARG A O 1
ATOM 713 N N . PRO A 1 86 ? 16.435 -10.555 2.258 1.00 79.75 86 PRO A N 1
ATOM 714 C CA . PRO A 1 86 ? 15.413 -11.238 1.474 1.00 79.75 86 PRO A CA 1
ATOM 715 C C . PRO A 1 86 ? 14.019 -10.705 1.812 1.00 79.75 86 PRO A C 1
ATOM 717 O O . PRO A 1 86 ? 13.648 -10.626 2.984 1.00 79.75 86 PRO A O 1
ATOM 720 N N . ILE A 1 87 ? 13.255 -10.341 0.783 1.00 78.88 87 ILE A N 1
ATOM 721 C CA . ILE A 1 87 ? 11.845 -9.981 0.928 1.00 78.88 87 ILE A CA 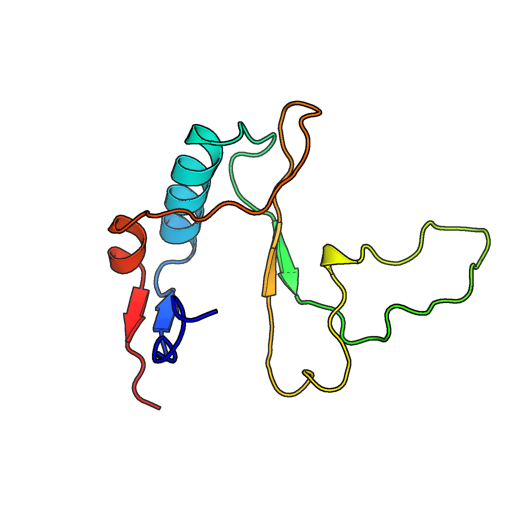1
ATOM 722 C C . ILE A 1 87 ? 11.050 -11.283 0.935 1.00 78.88 87 ILE A C 1
ATOM 724 O O . ILE A 1 87 ? 11.173 -12.089 0.014 1.00 78.88 87 ILE A O 1
ATOM 728 N N . LYS A 1 88 ? 10.234 -11.480 1.969 1.00 85.12 88 LYS A N 1
ATOM 729 C CA . LYS A 1 88 ? 9.303 -12.604 2.078 1.00 85.12 88 LYS A CA 1
ATOM 730 C C . LYS A 1 88 ? 7.905 -12.088 2.434 1.00 85.12 88 LYS A C 1
ATOM 732 O O . LYS A 1 88 ? 7.806 -10.987 2.980 1.00 85.12 88 LYS A O 1
ATOM 737 N N . PRO A 1 89 ? 6.837 -12.833 2.110 1.00 87.69 89 PRO A N 1
ATOM 738 C CA . PRO A 1 89 ? 5.497 -12.501 2.576 1.00 87.69 89 PRO A CA 1
ATOM 739 C C . PRO A 1 89 ? 5.459 -12.465 4.106 1.00 87.69 89 PRO A C 1
ATOM 741 O O . PRO A 1 89 ? 5.966 -13.378 4.756 1.00 87.69 89 PRO A O 1
ATOM 744 N N . GLU A 1 90 ? 4.863 -11.416 4.663 1.00 86.12 90 GLU A N 1
ATOM 745 C CA . GLU A 1 90 ? 4.714 -11.218 6.106 1.00 86.12 90 GLU A CA 1
ATOM 746 C C . GLU A 1 90 ? 3.263 -10.850 6.407 1.00 86.12 90 GLU A C 1
ATOM 748 O O . GLU A 1 90 ? 2.691 -9.976 5.751 1.00 86.12 90 GLU A O 1
ATOM 753 N N . ILE A 1 91 ? 2.679 -11.504 7.409 1.00 87.12 91 ILE A N 1
ATOM 754 C CA . ILE A 1 91 ? 1.357 -11.145 7.927 1.00 87.12 91 ILE A CA 1
ATOM 755 C C . ILE A 1 91 ? 1.562 -10.134 9.051 1.00 87.12 91 ILE A C 1
ATOM 757 O O . ILE A 1 91 ? 2.250 -10.409 10.034 1.00 87.12 91 ILE A O 1
ATOM 761 N N . ILE A 1 92 ? 0.958 -8.957 8.907 1.00 87.50 92 ILE A N 1
ATOM 762 C CA . ILE A 1 92 ? 1.059 -7.877 9.888 1.00 87.50 92 ILE A CA 1
ATOM 763 C C . ILE A 1 92 ? -0.238 -7.822 10.681 1.00 87.50 92 ILE A C 1
ATOM 765 O O . ILE A 1 92 ? -1.258 -7.343 10.190 1.00 87.50 92 ILE A O 1
ATOM 769 N N . ASN A 1 93 ? -0.179 -8.270 11.931 1.00 88.75 93 ASN A N 1
ATOM 770 C CA . ASN A 1 93 ? -1.299 -8.184 12.861 1.00 88.75 93 ASN A CA 1
ATOM 771 C C . ASN A 1 93 ? -1.247 -6.849 13.612 1.00 88.75 93 ASN A C 1
ATOM 773 O O . ASN A 1 93 ? -0.691 -6.759 14.704 1.00 88.75 93 ASN A O 1
ATOM 777 N N . GLU A 1 94 ? -1.809 -5.801 13.009 1.00 92.88 94 GLU A N 1
ATOM 778 C CA . GLU A 1 94 ? -1.863 -4.456 13.590 1.00 92.88 94 GLU A CA 1
ATOM 779 C C . GLU A 1 94 ? -3.323 -4.000 13.769 1.00 92.88 94 GLU A C 1
ATOM 781 O O . GLU A 1 94 ? -3.893 -3.361 12.878 1.00 92.88 94 GLU A O 1
ATOM 786 N N . PRO A 1 95 ? -3.956 -4.308 14.917 1.00 92.19 95 PRO A N 1
ATOM 787 C CA . PRO A 1 95 ? -5.365 -3.996 15.141 1.00 92.19 95 PRO A CA 1
ATOM 788 C C . PRO A 1 95 ? -5.632 -2.489 15.198 1.00 92.19 95 PRO A C 1
ATOM 790 O O . PRO A 1 95 ? -6.734 -2.064 14.873 1.00 92.19 95 PRO A O 1
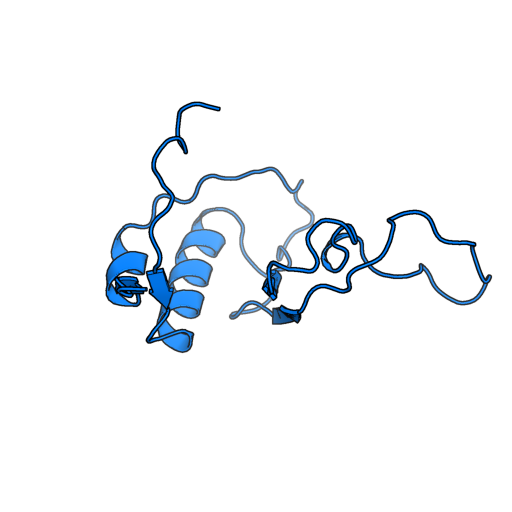ATOM 793 N N . LEU A 1 96 ? -4.638 -1.655 15.533 1.00 95.44 96 LEU A N 1
ATOM 794 C CA . LEU A 1 96 ? -4.817 -0.201 15.575 1.00 95.44 96 LEU A CA 1
ATOM 795 C C . LEU A 1 96 ? -4.933 0.438 14.185 1.00 95.44 96 LEU A C 1
ATOM 797 O O . LEU A 1 96 ? -5.126 1.647 14.096 1.00 95.44 96 LEU A O 1
ATOM 801 N N . LEU A 1 97 ? -4.813 -0.317 13.091 1.00 94.06 97 LEU A N 1
ATOM 802 C CA . LEU A 1 97 ? -5.128 0.206 11.759 1.00 94.06 97 LEU A CA 1
ATOM 803 C C . LEU A 1 97 ? -6.629 0.434 11.566 1.00 94.06 97 LEU A C 1
ATOM 805 O O . LEU A 1 97 ? -7.006 1.354 10.841 1.00 94.06 97 LEU A O 1
ATOM 809 N N . THR A 1 98 ? -7.478 -0.343 12.244 1.00 93.19 98 THR A N 1
ATOM 810 C CA . THR A 1 98 ? -8.940 -0.280 12.081 1.00 93.19 98 THR A CA 1
ATOM 811 C C . THR A 1 98 ? -9.528 1.057 12.525 1.00 93.19 98 THR A C 1
ATOM 813 O O . THR A 1 98 ? -10.529 1.490 11.969 1.00 93.19 98 THR A O 1
ATOM 816 N N . GLN A 1 99 ? -8.867 1.779 13.437 1.00 96.62 99 GLN A N 1
ATOM 817 C CA . GLN A 1 99 ? -9.305 3.109 13.883 1.00 96.62 99 GLN A CA 1
ATOM 818 C C . GLN A 1 99 ? -9.270 4.176 12.771 1.00 96.62 99 GLN A C 1
ATOM 820 O O . GLN A 1 99 ? -9.845 5.250 12.928 1.00 96.62 99 GLN A O 1
ATOM 825 N N . PHE A 1 100 ? -8.562 3.912 11.666 1.00 97.00 100 PHE A N 1
ATOM 826 C CA . PHE A 1 100 ? -8.483 4.793 10.493 1.00 97.00 100 PHE A CA 1
ATOM 827 C C . PHE A 1 100 ? -9.333 4.290 9.323 1.00 97.00 100 PHE A C 1
ATOM 829 O O . PHE A 1 100 ? -9.249 4.822 8.212 1.00 97.00 100 PHE A O 1
ATOM 836 N N . CYS A 1 101 ? -10.127 3.259 9.587 1.00 95.06 101 CYS A N 1
ATOM 837 C CA . CYS A 1 101 ? -11.015 2.605 8.658 1.00 95.06 101 CYS A CA 1
ATOM 838 C C . CYS A 1 101 ? -12.466 2.808 9.100 1.00 95.06 101 CYS A C 1
ATOM 840 O O . CYS A 1 101 ? -12.751 3.006 10.281 1.00 95.06 101 CYS A O 1
ATOM 842 N N . ARG A 1 102 ? -13.395 2.744 8.152 1.00 93.94 102 ARG A N 1
ATOM 843 C CA . ARG A 1 102 ? -14.829 2.669 8.433 1.00 93.94 102 ARG A CA 1
ATOM 844 C C . ARG A 1 102 ? -15.503 1.728 7.454 1.00 93.94 102 ARG A C 1
ATOM 846 O O . ARG A 1 102 ? -15.059 1.606 6.315 1.00 93.94 102 ARG A O 1
ATOM 853 N N . GLU A 1 103 ? -16.576 1.094 7.894 1.00 91.94 103 GLU A N 1
ATOM 854 C CA . GLU A 1 103 ? -17.443 0.341 6.996 1.00 91.94 103 GLU A CA 1
ATOM 855 C C . GLU A 1 103 ? -18.152 1.290 6.028 1.00 91.94 103 GLU A C 1
ATOM 857 O O . GLU A 1 103 ? -18.589 2.383 6.405 1.00 91.94 103 GLU A O 1
ATOM 862 N N . VAL A 1 104 ? -18.283 0.852 4.780 1.00 87.56 104 VAL A N 1
ATOM 863 C CA . VAL A 1 104 ? -19.076 1.518 3.752 1.00 87.56 104 VAL A CA 1
ATOM 864 C C . VAL A 1 104 ? -20.232 0.602 3.394 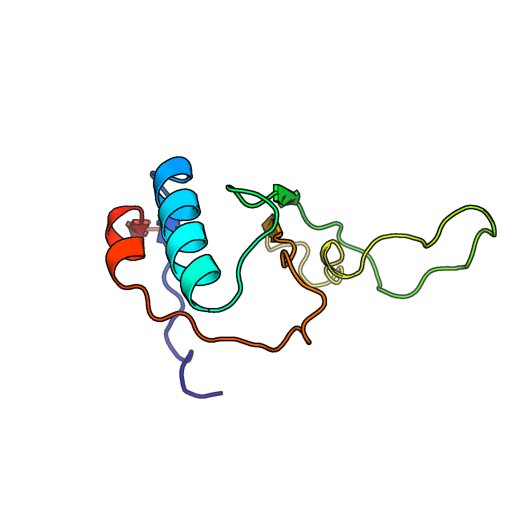1.00 87.56 104 VAL A C 1
ATOM 866 O O . VAL A 1 104 ? -20.028 -0.536 2.975 1.00 87.56 104 VAL A O 1
ATOM 869 N N . LYS A 1 105 ? -21.455 1.109 3.547 1.00 79.06 105 LYS A N 1
ATOM 870 C CA . LYS A 1 105 ? -22.638 0.449 2.996 1.00 79.06 105 LYS A CA 1
ATOM 871 C C . LYS A 1 105 ? -22.685 0.759 1.502 1.00 79.06 105 LYS A C 1
ATOM 873 O O . LYS A 1 105 ? -22.723 1.936 1.142 1.00 79.06 105 LYS A O 1
ATOM 878 N N . ILE A 1 106 ? -22.616 -0.283 0.679 1.00 63.66 106 ILE A N 1
ATOM 879 C CA . ILE A 1 106 ? -22.815 -0.209 -0.774 1.00 63.66 106 ILE A CA 1
ATOM 880 C C . ILE A 1 106 ? -24.308 -0.298 -1.074 1.00 63.66 106 ILE A C 1
ATOM 882 O O . ILE A 1 106 ? -24.982 -1.116 -0.406 1.00 63.66 106 ILE A O 1
#

Foldseek 3Di:
DVPCPPVPFAKDLQPVVVLQQLVLVLVCVVFNFPDSGFDKAWADADDPDDDDPVPDPPDPPQRYDHNVCVVDGDIDGHTHGPDPDDDDDDDRDDPVSCVSMDTDDD

Sequence (106 aa):
MDQFEGADMCIEIFNSHFFYKRLTAALNAITPLKKKMPIIEAVTYKTRSETWNGNDWGVSATRIKEPEFQLQREVRAIWYPKYNRPIKPEIINEPLLTQFCREVKI

Radius of gyration: 16.43 Å; chains: 1; bounding box: 42×30×42 Å

Secondary structure (DSSP, 8-state):
-GGGTT----EE-TTHHHHHHHHHHHHHHHS-BSSSSPEEEEPEE--S-----SSS----GGGEE-GGGTTS--EEEE--BSS-PPP-------GGGGGG-EE---